Protein AF-A0A381F558-F1 (afdb_monomer_lite)

Foldseek 3Di:
DVVVVVVVVVVVVVVVVVVVVVVVVPPPPPLVQDWDKDKDPDQDAFADPVNLCVQAVAKKDFQKKWKAFPVVRGTPDIDGDDQWIWGDDQFFIDTPNHTAWTDDRRRQWTAGHPDPDPGRIWGWDDDDDQKTKTKMWMFIDGPNDTPTIMIMITIIGGPPDDDPPVPPPPDD

Secondary structure (DSSP, 8-state):
--HHHHHHHHHHHHHHHHHHHHHHH----------EEEE----PPPPPHHHHHHHHH-EEEEEEEEEEETTTTEEEEEEE-SS-EEEE-SSEEEETTEEEEEEETTTTEEEETTS-SS-SEEEEEEEETTEEEEEEEEEEEETTEEEEEEEEEEEEE-TT---TTTT-----

Sequence (172 aa):
MKIIKKFANLIRLLSICSILLGIIGCKKEETTNNIEKKENLGLRGAVTSRQSEILQSNKWKLRKYKVYDQINGTVVYEKNVENKIISFNEKNIFINNKVSGKVDYKNNRFIINKIDTLTNEFYLLHLRNDQLILRNDVYFIKERKNIKRLKIELNLSTDTLKNNKDFYKIEY

pLDDT: mean 80.91, std 19.46, range [32.78, 98.31]

Radius of gyration: 28.18 Å; chains: 1; bounding box: 99×27×52 Å

Organism: NCBI:txid254

Structure (mmCIF, N/CA/C/O backbone):
data_AF-A0A381F558-F1
#
_entry.id   AF-A0A381F558-F1
#
loop_
_atom_site.group_PDB
_atom_site.id
_atom_site.type_symbol
_atom_site.label_atom_id
_atom_site.label_alt_id
_atom_site.label_comp_id
_atom_site.label_asym_id
_atom_site.label_entity_id
_atom_site.label_seq_id
_atom_site.pdbx_PDB_ins_code
_atom_site.Cartn_x
_atom_site.Cartn_y
_atom_site.Cartn_z
_atom_site.occupancy
_atom_site.B_iso_or_equiv
_atom_site.auth_seq_id
_atom_site.auth_comp_id
_atom_site.auth_asym_id
_atom_site.auth_atom_id
_atom_site.pdbx_PDB_model_num
ATOM 1 N N . MET A 1 1 ? 76.636 4.781 -36.288 1.00 50.66 1 MET A N 1
ATOM 2 C CA . MET A 1 1 ? 75.285 4.288 -36.669 1.00 50.66 1 MET A CA 1
ATOM 3 C C . MET A 1 1 ? 74.736 3.124 -35.809 1.00 50.66 1 MET A C 1
ATOM 5 O O . MET A 1 1 ? 73.797 2.461 -36.232 1.00 50.66 1 MET A O 1
ATOM 9 N N . LYS A 1 2 ? 75.269 2.849 -34.601 1.00 53.38 2 LYS A N 1
ATOM 10 C CA . LYS A 1 2 ? 74.745 1.787 -33.703 1.00 53.38 2 LYS A CA 1
ATOM 11 C C . LYS A 1 2 ? 73.791 2.318 -32.618 1.00 53.38 2 LYS A C 1
ATOM 13 O O . LYS A 1 2 ? 72.882 1.607 -32.212 1.00 53.38 2 LYS A O 1
ATOM 18 N N . ILE A 1 3 ? 73.958 3.576 -32.201 1.00 55.31 3 ILE A N 1
ATOM 19 C CA . ILE A 1 3 ? 73.151 4.217 -31.145 1.00 55.31 3 ILE A CA 1
ATOM 20 C C . ILE A 1 3 ? 71.752 4.587 -31.663 1.00 55.31 3 ILE A C 1
ATOM 22 O O . ILE A 1 3 ? 70.758 4.219 -31.050 1.00 55.31 3 ILE A O 1
ATOM 26 N N . ILE A 1 4 ? 71.660 5.195 -32.851 1.00 57.00 4 ILE A N 1
ATOM 27 C CA . ILE A 1 4 ? 70.378 5.589 -33.468 1.00 57.00 4 ILE A CA 1
ATOM 28 C C . ILE A 1 4 ? 69.477 4.365 -33.735 1.00 57.00 4 ILE A C 1
ATOM 30 O O . ILE A 1 4 ? 68.283 4.404 -33.452 1.00 57.00 4 ILE A O 1
ATOM 34 N N . LYS A 1 5 ? 70.049 3.233 -34.183 1.00 52.25 5 LYS A N 1
ATOM 35 C CA . LYS A 1 5 ? 69.304 1.968 -34.358 1.00 52.25 5 LYS A CA 1
ATOM 36 C C . LYS A 1 5 ? 68.783 1.394 -33.031 1.00 52.25 5 LYS A C 1
ATOM 38 O O . LYS A 1 5 ? 67.687 0.843 -33.009 1.00 52.25 5 LYS A O 1
ATOM 43 N N . LYS A 1 6 ? 69.529 1.544 -31.925 1.00 54.53 6 LYS A N 1
ATOM 44 C CA . LYS A 1 6 ? 69.067 1.136 -30.585 1.00 54.53 6 LYS A CA 1
ATOM 45 C C . LYS A 1 6 ? 67.896 1.998 -30.102 1.00 54.53 6 LYS A C 1
ATOM 47 O O . LYS A 1 6 ? 66.931 1.446 -29.587 1.00 54.53 6 LYS A O 1
ATOM 52 N N . PHE A 1 7 ? 67.943 3.311 -30.335 1.00 56.09 7 PHE A N 1
ATOM 53 C CA . PHE A 1 7 ? 66.845 4.225 -29.993 1.00 56.09 7 PHE A CA 1
ATOM 54 C C . PHE A 1 7 ? 65.570 3.948 -30.800 1.00 56.09 7 PHE A C 1
ATOM 56 O O . PHE A 1 7 ? 64.486 3.903 -30.225 1.00 56.09 7 PHE A O 1
ATOM 63 N N . ALA A 1 8 ? 65.690 3.674 -32.103 1.00 59.41 8 ALA A N 1
ATOM 64 C CA . ALA A 1 8 ? 64.541 3.315 -32.937 1.00 59.41 8 ALA A CA 1
ATOM 65 C C . ALA A 1 8 ? 63.852 2.014 -32.470 1.00 59.41 8 ALA A C 1
ATOM 67 O O . ALA A 1 8 ? 62.623 1.926 -32.472 1.00 59.41 8 ALA A O 1
ATOM 68 N N . ASN A 1 9 ? 64.630 1.024 -32.014 1.00 58.66 9 ASN A N 1
ATOM 69 C CA . ASN A 1 9 ? 64.082 -0.204 -31.432 1.00 58.66 9 ASN A CA 1
ATOM 70 C C . ASN A 1 9 ? 63.424 0.033 -30.065 1.00 58.66 9 ASN A C 1
ATOM 72 O O . ASN A 1 9 ? 62.400 -0.582 -29.784 1.00 58.66 9 ASN A O 1
ATOM 76 N N . LEU A 1 10 ? 63.960 0.941 -29.243 1.00 58.69 10 LEU A N 1
ATOM 77 C CA . LEU A 1 10 ? 63.373 1.293 -27.947 1.00 58.69 10 LEU A CA 1
ATOM 78 C C . LEU A 1 10 ? 62.009 1.988 -28.109 1.00 58.69 10 LEU A C 1
ATOM 80 O O . LEU A 1 10 ? 61.061 1.668 -27.399 1.00 58.69 10 LEU A O 1
ATOM 84 N N . ILE A 1 11 ? 61.892 2.886 -29.094 1.00 61.22 11 ILE A N 1
ATOM 85 C CA . ILE A 1 11 ? 60.640 3.590 -29.419 1.00 61.22 11 ILE A CA 1
ATOM 86 C C . ILE A 1 11 ? 59.581 2.612 -29.950 1.00 61.22 11 ILE A C 1
ATOM 88 O O . ILE A 1 11 ? 58.423 2.690 -29.546 1.00 61.22 11 ILE A O 1
ATOM 92 N N . ARG A 1 12 ? 59.975 1.645 -30.794 1.00 59.31 12 ARG A N 1
ATOM 93 C CA . ARG A 1 12 ? 59.081 0.560 -31.242 1.00 59.31 12 ARG A CA 1
ATOM 94 C C . ARG A 1 12 ? 58.611 -0.335 -30.095 1.00 59.31 12 ARG A C 1
ATOM 96 O O . ARG A 1 12 ? 57.475 -0.792 -30.115 1.00 59.31 12 ARG A O 1
ATOM 103 N N . LEU A 1 13 ? 59.461 -0.590 -29.101 1.00 59.94 13 LEU A N 1
ATOM 104 C CA . LEU A 1 13 ? 59.086 -1.388 -27.933 1.00 59.94 13 LEU A CA 1
ATOM 105 C C . LEU A 1 13 ? 58.075 -0.639 -27.049 1.00 59.94 13 LEU A C 1
ATOM 107 O O . LEU A 1 13 ? 57.095 -1.221 -26.592 1.00 59.94 13 LEU A O 1
ATOM 111 N N . LEU A 1 14 ? 58.283 0.668 -26.860 1.00 59.47 14 LEU A N 1
ATOM 112 C CA . LEU A 1 14 ? 57.388 1.521 -26.080 1.00 59.47 14 LEU A CA 1
ATOM 113 C C . LEU A 1 14 ? 56.001 1.643 -26.718 1.00 59.47 14 LEU A C 1
ATOM 115 O O . LEU A 1 14 ? 55.014 1.569 -25.987 1.00 59.47 14 LEU A O 1
ATOM 119 N N . SER A 1 15 ? 55.910 1.763 -28.048 1.00 60.38 15 SER A N 1
ATOM 120 C CA . SER A 1 15 ? 54.621 1.824 -28.751 1.00 60.38 15 SER A CA 1
ATOM 121 C C . SER A 1 15 ? 53.841 0.507 -28.674 1.00 60.38 15 SER A C 1
ATOM 123 O O . SER A 1 15 ? 52.632 0.524 -28.454 1.00 60.38 15 SER A O 1
ATOM 125 N N . ILE A 1 16 ? 54.521 -0.642 -28.759 1.00 63.00 16 ILE A N 1
ATOM 126 C CA . ILE A 1 16 ? 53.895 -1.962 -28.568 1.00 63.00 16 ILE A CA 1
ATOM 127 C C . ILE A 1 16 ? 53.380 -2.117 -27.128 1.00 63.00 16 ILE A C 1
ATOM 129 O O . ILE A 1 16 ? 52.258 -2.582 -26.931 1.00 63.00 16 ILE A O 1
ATOM 133 N N . CYS A 1 17 ? 54.138 -1.657 -26.126 1.00 56.84 17 CYS A N 1
ATOM 134 C CA . CYS A 1 17 ? 53.687 -1.647 -24.732 1.00 56.84 17 CYS A CA 1
ATOM 135 C C . CYS A 1 17 ? 52.483 -0.719 -24.500 1.00 56.84 17 CYS A C 1
ATOM 137 O O . CYS A 1 17 ? 51.598 -1.073 -23.725 1.00 56.84 17 CYS A O 1
ATOM 139 N N . SER A 1 18 ? 52.403 0.435 -25.176 1.00 60.12 18 SER A N 1
ATOM 140 C CA . SER A 1 18 ? 51.244 1.336 -25.038 1.00 60.12 18 SER A CA 1
ATOM 141 C C . SER A 1 18 ? 49.980 0.736 -25.658 1.00 60.12 18 SER A C 1
ATOM 143 O O . SER A 1 18 ? 48.900 0.863 -25.087 1.00 60.12 18 SER A O 1
ATOM 145 N N . ILE A 1 19 ? 50.114 0.027 -26.784 1.00 60.38 19 ILE A N 1
ATOM 146 C CA . ILE A 1 19 ? 49.003 -0.694 -27.420 1.00 60.38 19 ILE A CA 1
ATOM 147 C C . ILE A 1 19 ? 48.545 -1.867 -26.535 1.00 60.38 19 ILE A C 1
ATOM 149 O O . ILE A 1 19 ? 47.344 -2.036 -26.330 1.00 60.38 19 ILE A O 1
ATOM 153 N N . LEU A 1 20 ? 49.472 -2.630 -25.937 1.00 55.12 20 LEU A N 1
ATOM 154 C CA . LEU A 1 20 ? 49.130 -3.715 -25.004 1.00 55.12 20 LEU A CA 1
ATOM 155 C C . LEU A 1 20 ? 48.432 -3.200 -23.733 1.00 55.12 20 LEU A C 1
ATOM 157 O O . LEU A 1 20 ? 47.451 -3.794 -23.288 1.00 55.12 20 LEU A O 1
ATOM 161 N N . LEU A 1 21 ? 48.897 -2.081 -23.168 1.00 55.78 21 LEU A N 1
ATOM 162 C CA . LEU A 1 21 ? 48.275 -1.453 -21.996 1.00 55.78 21 LEU A CA 1
ATOM 163 C C . LEU A 1 21 ? 46.887 -0.875 -22.314 1.00 55.78 21 LEU A C 1
ATOM 165 O O . LEU A 1 21 ? 46.010 -0.912 -21.453 1.00 55.78 21 LEU A O 1
ATOM 169 N N . GLY A 1 22 ? 46.647 -0.419 -23.549 1.00 51.47 22 GLY A N 1
ATOM 170 C CA . GLY A 1 22 ? 45.316 -0.017 -24.016 1.00 51.47 22 GLY A CA 1
ATOM 171 C C . GLY A 1 22 ? 44.320 -1.182 -24.087 1.00 51.47 22 GLY A C 1
ATOM 172 O O . GLY A 1 22 ? 43.156 -1.018 -23.730 1.00 51.47 22 GLY A O 1
ATOM 173 N N . ILE A 1 23 ? 44.781 -2.380 -24.466 1.00 54.81 23 ILE A N 1
ATOM 174 C CA . ILE A 1 23 ? 43.939 -3.588 -24.551 1.00 54.81 23 ILE A CA 1
ATOM 175 C C . ILE A 1 23 ? 43.634 -4.159 -23.154 1.00 54.81 23 ILE A C 1
ATOM 177 O O . ILE A 1 23 ? 42.529 -4.640 -22.922 1.00 54.81 23 ILE A O 1
ATOM 181 N N . ILE A 1 24 ? 44.569 -4.055 -22.201 1.00 52.88 24 ILE A N 1
ATOM 182 C CA . ILE A 1 24 ? 44.368 -4.493 -20.804 1.00 52.88 24 ILE A CA 1
ATOM 183 C C . ILE A 1 24 ? 43.534 -3.465 -20.005 1.00 52.88 24 ILE A C 1
ATOM 185 O O . ILE A 1 24 ? 42.808 -3.831 -19.082 1.00 52.88 24 ILE A O 1
ATOM 189 N N . GLY A 1 25 ? 43.602 -2.179 -20.375 1.00 44.53 25 GLY A N 1
ATOM 190 C CA . GLY A 1 25 ? 42.853 -1.077 -19.756 1.00 44.53 25 GLY A CA 1
ATOM 191 C C . GLY A 1 25 ? 41.398 -0.947 -20.214 1.00 44.53 25 GLY A C 1
ATOM 192 O O . GLY A 1 25 ? 40.583 -0.372 -19.491 1.00 44.53 25 GLY A O 1
ATOM 193 N N . CYS A 1 26 ? 41.027 -1.544 -21.351 1.00 47.69 26 CYS A N 1
ATOM 194 C CA . CYS A 1 26 ? 39.632 -1.833 -21.655 1.00 47.69 26 CYS A CA 1
ATOM 195 C C . CYS A 1 26 ? 39.171 -2.994 -20.770 1.00 47.69 26 CYS A C 1
ATOM 197 O O . CYS A 1 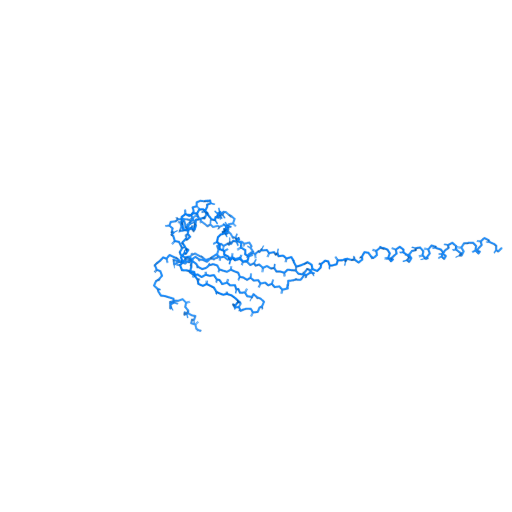26 ? 38.970 -4.118 -21.230 1.00 47.69 26 CYS A O 1
ATOM 199 N N . LYS A 1 27 ? 38.928 -2.702 -19.485 1.00 46.22 27 LYS A N 1
ATOM 200 C CA . LYS A 1 27 ? 37.885 -3.421 -18.762 1.00 46.22 27 LYS A CA 1
ATOM 201 C C . LYS A 1 27 ? 36.661 -3.341 -19.663 1.00 46.22 27 LYS A C 1
ATOM 203 O O . LYS A 1 27 ? 36.043 -2.286 -19.777 1.00 46.22 27 LYS A O 1
ATOM 208 N N . LYS A 1 28 ? 36.338 -4.448 -20.338 1.00 44.12 28 LYS A N 1
ATOM 209 C CA . LYS A 1 28 ? 34.953 -4.753 -20.665 1.00 44.12 28 LYS A CA 1
ATOM 210 C C . LYS A 1 28 ? 34.235 -4.486 -19.351 1.00 44.12 28 LYS A C 1
ATOM 212 O O . LYS A 1 28 ? 34.458 -5.210 -18.383 1.00 44.12 28 LYS A O 1
ATOM 217 N N . GLU A 1 29 ? 33.487 -3.389 -19.276 1.00 46.56 29 GLU A N 1
ATOM 218 C CA . GLU A 1 29 ? 32.376 -3.330 -18.348 1.00 46.56 29 GLU A CA 1
ATOM 219 C C . GLU A 1 29 ? 31.582 -4.579 -18.707 1.00 46.56 29 GLU A C 1
ATOM 221 O O . GLU A 1 29 ? 30.882 -4.617 -19.721 1.00 46.56 29 GLU A O 1
ATOM 226 N N . GLU A 1 30 ? 31.798 -5.655 -17.948 1.00 43.03 30 GLU A N 1
ATOM 227 C CA . GLU A 1 30 ? 30.812 -6.696 -17.785 1.00 43.03 30 GLU A CA 1
ATOM 228 C C . GLU A 1 30 ? 29.586 -5.937 -17.313 1.00 43.03 30 GLU A C 1
ATOM 230 O O . GLU A 1 30 ? 29.403 -5.638 -16.135 1.00 43.03 30 GLU A O 1
ATOM 235 N N . THR A 1 31 ? 28.786 -5.514 -18.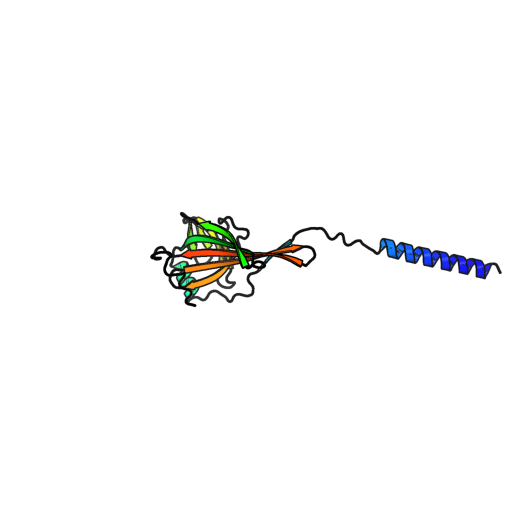285 1.00 47.81 31 THR A N 1
ATOM 236 C CA . THR A 1 31 ? 27.426 -5.075 -18.088 1.00 47.81 31 THR A CA 1
ATOM 237 C C . THR A 1 31 ? 26.743 -6.341 -17.626 1.00 47.81 31 THR A C 1
ATOM 239 O O . THR A 1 31 ? 26.212 -7.125 -18.407 1.00 47.81 31 THR A O 1
ATOM 242 N N . THR A 1 32 ? 26.866 -6.611 -16.327 1.00 50.56 32 THR A N 1
ATOM 243 C CA . THR A 1 32 ? 26.068 -7.602 -15.641 1.00 50.56 32 THR A CA 1
ATOM 244 C C . THR A 1 32 ? 24.644 -7.328 -16.087 1.00 50.56 32 THR A C 1
ATOM 246 O O . THR A 1 32 ? 24.111 -6.251 -15.813 1.00 50.56 32 THR A O 1
ATOM 249 N N . ASN A 1 33 ? 24.060 -8.276 -16.821 1.00 59.44 33 ASN A N 1
ATOM 250 C CA . ASN A 1 33 ? 22.691 -8.270 -17.345 1.00 59.44 33 ASN A CA 1
ATOM 251 C C . ASN A 1 33 ? 21.633 -8.264 -16.216 1.00 59.44 33 ASN A C 1
ATOM 253 O O . ASN A 1 33 ? 20.515 -8.744 -16.393 1.00 59.44 33 ASN A O 1
ATOM 257 N N . ASN A 1 34 ? 21.986 -7.755 -15.039 1.00 81.56 34 ASN A N 1
ATOM 258 C CA . ASN A 1 34 ? 21.191 -7.771 -13.837 1.00 81.56 34 ASN A CA 1
ATOM 259 C C . ASN A 1 34 ? 20.060 -6.759 -13.991 1.00 81.56 34 ASN A C 1
ATOM 261 O O . ASN A 1 34 ? 20.281 -5.571 -14.229 1.00 81.56 34 ASN A O 1
ATOM 265 N N . ILE A 1 35 ? 18.837 -7.261 -13.864 1.00 86.94 35 ILE A N 1
ATOM 266 C CA . ILE A 1 35 ? 17.644 -6.433 -13.770 1.00 86.94 35 ILE A CA 1
ATOM 267 C C . ILE A 1 35 ? 17.546 -5.960 -12.319 1.00 86.94 35 ILE A C 1
ATOM 269 O O . ILE A 1 35 ? 17.357 -6.764 -11.408 1.00 86.94 35 ILE A O 1
ATOM 273 N N . GLU A 1 36 ? 17.678 -4.657 -12.102 1.00 90.38 36 GLU A N 1
ATOM 274 C CA . GLU A 1 36 ? 17.506 -4.021 -10.799 1.00 90.38 36 GLU A CA 1
ATOM 275 C C . GLU A 1 36 ? 16.031 -3.659 -10.584 1.00 90.38 36 GLU A C 1
ATOM 277 O O . GLU A 1 36 ? 15.385 -3.091 -11.467 1.00 90.38 36 GLU A O 1
ATOM 282 N N . LYS A 1 37 ? 15.497 -3.950 -9.395 1.00 92.44 37 LYS A N 1
ATOM 283 C CA . LYS A 1 37 ? 14.166 -3.506 -8.970 1.00 92.44 37 LYS A CA 1
ATOM 284 C C . LYS A 1 37 ? 14.300 -2.252 -8.101 1.00 92.44 37 LYS A C 1
ATOM 286 O O . LYS A 1 37 ? 14.983 -2.291 -7.082 1.00 92.44 37 LYS A O 1
ATOM 291 N N . LYS A 1 38 ? 13.596 -1.174 -8.456 1.00 91.56 38 LYS A N 1
ATOM 292 C CA . LYS A 1 38 ? 13.455 0.043 -7.634 1.00 91.56 38 LYS A CA 1
ATOM 293 C C . LYS A 1 38 ? 11.994 0.320 -7.312 1.00 91.56 38 LYS A C 1
ATOM 295 O O . LYS A 1 38 ? 11.110 -0.050 -8.077 1.00 91.56 38 LYS A O 1
ATOM 300 N N . GLU A 1 39 ? 11.743 1.004 -6.204 1.00 89.62 39 GLU A N 1
ATOM 301 C CA . GLU A 1 39 ? 10.402 1.415 -5.777 1.00 89.62 39 GLU A CA 1
ATOM 302 C C . GLU A 1 39 ? 10.403 2.919 -5.508 1.00 89.62 39 GLU A C 1
ATOM 304 O O . GLU A 1 39 ? 11.331 3.420 -4.874 1.00 89.62 39 GLU A O 1
ATOM 309 N N . ASN A 1 40 ? 9.420 3.652 -6.038 1.00 79.38 40 ASN A N 1
ATOM 310 C CA . ASN A 1 40 ? 9.319 5.099 -5.827 1.00 79.38 40 ASN A CA 1
ATOM 311 C C . ASN A 1 40 ? 7.943 5.646 -6.230 1.00 79.38 40 ASN A C 1
ATOM 313 O O . ASN A 1 40 ? 7.576 5.566 -7.400 1.00 79.38 40 ASN A O 1
ATOM 317 N N . LEU A 1 41 ? 7.224 6.308 -5.319 1.00 69.69 41 LEU A N 1
ATOM 318 C CA . LEU A 1 41 ? 5.974 7.008 -5.653 1.00 69.69 41 LEU A CA 1
ATOM 319 C C . LEU A 1 41 ? 6.142 8.508 -5.967 1.00 69.69 41 LEU A C 1
ATOM 321 O O . LEU A 1 41 ? 5.159 9.178 -6.298 1.00 69.69 41 LEU A O 1
ATOM 325 N N . GLY A 1 42 ? 7.361 9.038 -5.840 1.00 59.44 42 GLY A N 1
ATOM 326 C CA . GLY A 1 42 ? 7.644 10.470 -5.765 1.00 59.44 42 GLY A CA 1
ATOM 327 C C . GLY A 1 42 ? 7.398 11.041 -4.363 1.00 59.44 42 GLY A C 1
ATOM 328 O O . GLY A 1 42 ? 6.793 10.394 -3.508 1.00 59.44 42 GLY A O 1
ATOM 329 N N . LEU A 1 43 ? 7.872 12.266 -4.118 1.00 56.97 43 LEU A N 1
ATOM 330 C CA . LEU A 1 43 ? 7.696 12.961 -2.839 1.00 56.97 43 LEU A CA 1
ATOM 331 C C . LEU A 1 43 ? 6.200 13.168 -2.559 1.00 56.97 43 LEU A C 1
ATOM 333 O O . LEU A 1 43 ? 5.523 13.942 -3.237 1.00 56.97 43 LEU A O 1
ATOM 337 N N . ARG A 1 44 ? 5.677 12.473 -1.549 1.00 73.62 44 ARG A N 1
ATOM 338 C CA . ARG A 1 44 ? 4.354 12.739 -0.983 1.00 73.62 44 ARG A CA 1
ATOM 339 C C . ARG A 1 44 ? 4.526 13.488 0.330 1.00 73.62 44 ARG A C 1
ATOM 341 O O . ARG A 1 44 ? 5.390 13.147 1.129 1.00 73.62 44 ARG A O 1
ATOM 348 N N . GLY A 1 45 ? 3.687 14.498 0.546 1.00 84.81 45 GLY A N 1
ATOM 349 C CA . GLY A 1 45 ? 3.608 15.169 1.839 1.00 84.81 45 GLY A CA 1
ATOM 350 C C . GLY A 1 45 ? 3.157 14.210 2.942 1.00 84.81 45 GLY A C 1
ATOM 351 O O . GLY A 1 45 ? 2.553 13.168 2.660 1.00 84.81 45 GLY A O 1
ATOM 352 N N . ALA A 1 46 ? 3.449 14.588 4.187 1.00 92.38 46 ALA A N 1
ATOM 353 C CA . ALA A 1 46 ? 3.003 13.876 5.377 1.00 92.38 46 ALA A CA 1
ATOM 354 C C . ALA A 1 46 ? 1.479 13.682 5.382 1.00 92.38 46 ALA A C 1
ATOM 356 O O . ALA A 1 46 ? 0.724 14.528 4.893 1.00 92.38 46 ALA A O 1
ATOM 357 N N . VAL A 1 47 ? 1.024 12.584 5.982 1.00 94.56 47 VAL A N 1
ATOM 358 C CA . VAL A 1 47 ? -0.397 12.376 6.268 1.00 94.56 47 VAL A CA 1
ATOM 359 C C . VAL A 1 47 ? -0.812 13.378 7.342 1.00 94.56 47 VAL A C 1
ATOM 361 O O . VAL A 1 47 ? -0.191 13.464 8.400 1.00 94.56 47 VAL A O 1
ATOM 364 N N . THR A 1 48 ? -1.857 14.153 7.067 1.00 95.62 48 THR A N 1
ATOM 365 C CA . THR A 1 48 ? -2.365 15.159 8.013 1.00 95.62 48 THR A CA 1
ATOM 366 C C . THR A 1 48 ? -2.999 14.495 9.239 1.00 95.62 48 THR A C 1
ATOM 368 O O . THR A 1 48 ? -3.469 13.359 9.154 1.00 95.62 48 THR A O 1
ATOM 371 N N . SER A 1 49 ? -3.091 15.211 10.366 1.00 95.06 49 SER A N 1
ATOM 372 C CA . SER A 1 49 ? -3.723 14.694 11.593 1.00 95.06 49 SER A CA 1
ATOM 373 C C . SER A 1 49 ? -5.142 14.183 11.335 1.00 95.06 49 SER A C 1
ATOM 375 O O . SER A 1 49 ? -5.461 13.053 11.685 1.00 95.06 49 SER A O 1
ATOM 377 N N . ARG A 1 50 ? -5.948 14.947 10.583 1.00 95.44 50 ARG A N 1
ATOM 378 C CA . ARG A 1 50 ? -7.308 14.548 10.193 1.00 95.44 50 ARG A CA 1
ATOM 379 C C . ARG A 1 50 ? -7.338 13.259 9.366 1.00 95.44 50 ARG A C 1
ATOM 381 O O . ARG A 1 50 ? -8.197 12.410 9.575 1.00 95.44 50 ARG A O 1
ATOM 388 N N . GLN A 1 51 ? -6.424 13.094 8.408 1.00 95.56 51 GLN A N 1
ATOM 389 C CA . GLN A 1 51 ? -6.339 11.851 7.632 1.00 95.56 51 GLN A CA 1
ATOM 390 C C . GLN A 1 51 ? -5.922 10.670 8.513 1.00 95.56 51 GLN A C 1
ATOM 392 O O . GLN A 1 51 ? -6.468 9.580 8.368 1.00 95.56 51 GLN A O 1
ATOM 397 N N . SER A 1 52 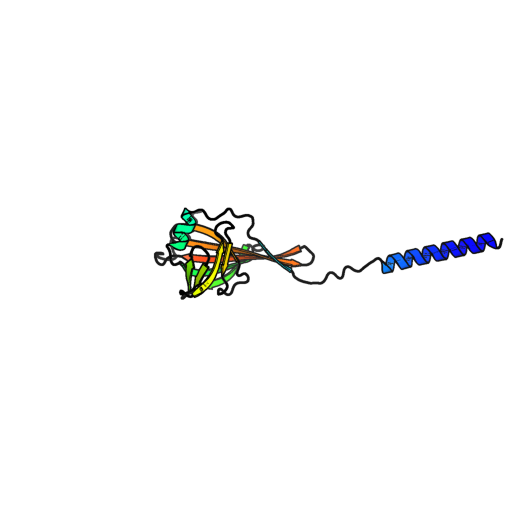? -4.988 10.891 9.439 1.00 95.75 52 SER A N 1
ATOM 398 C CA . SER A 1 52 ? -4.559 9.885 10.409 1.00 95.75 52 SER A CA 1
ATOM 399 C C . SER A 1 52 ? -5.716 9.444 11.312 1.00 95.75 52 SER A C 1
ATOM 401 O O . SER A 1 52 ? -5.962 8.249 11.445 1.00 95.75 52 SER A O 1
ATOM 403 N N . GLU A 1 53 ? -6.500 10.382 11.847 1.00 94.69 53 GLU A N 1
ATOM 404 C CA . GLU A 1 53 ? -7.702 10.094 12.643 1.00 94.69 53 GLU A CA 1
ATOM 405 C C . GLU A 1 53 ? -8.728 9.265 11.860 1.00 94.69 53 GLU A C 1
ATOM 407 O O . GLU A 1 53 ? -9.241 8.267 12.369 1.00 94.69 53 GLU A O 1
ATOM 412 N N . ILE A 1 54 ? -8.997 9.618 10.597 1.00 94.44 54 ILE A N 1
ATOM 413 C CA . ILE A 1 54 ? -9.907 8.853 9.728 1.00 94.44 54 ILE A CA 1
ATOM 414 C C . ILE A 1 54 ? -9.373 7.433 9.494 1.00 94.44 54 ILE A C 1
ATOM 416 O O . ILE A 1 54 ? -10.137 6.470 9.555 1.00 94.44 54 ILE A O 1
ATOM 420 N N . LEU A 1 55 ? -8.072 7.274 9.238 1.00 95.94 55 LEU A N 1
ATOM 421 C CA . LEU A 1 55 ? -7.466 5.956 9.034 1.00 95.94 55 LEU A CA 1
ATOM 422 C C . LEU A 1 55 ? -7.588 5.081 10.284 1.00 95.94 55 LEU A C 1
ATOM 424 O O . LEU A 1 55 ? -7.935 3.907 10.161 1.00 95.94 55 LEU A O 1
ATOM 428 N N . GLN A 1 56 ? -7.326 5.654 11.461 1.00 95.31 56 GLN A N 1
ATOM 429 C CA . GLN A 1 56 ? -7.298 4.940 12.739 1.00 95.31 56 GLN A CA 1
ATOM 430 C C . GLN A 1 56 ? -8.690 4.636 13.308 1.00 95.31 56 GLN A C 1
ATOM 432 O O . GLN A 1 56 ? -8.873 3.626 13.983 1.00 95.31 56 GLN A O 1
ATOM 437 N N . SER A 1 57 ? -9.687 5.473 13.015 1.00 93.25 57 SER A N 1
ATOM 438 C CA . SER A 1 57 ? -11.073 5.271 13.468 1.00 93.25 57 SER A CA 1
ATOM 439 C C . SER A 1 57 ? -11.845 4.224 12.661 1.00 93.25 57 SER A C 1
ATOM 441 O O . SER A 1 57 ? -12.917 3.798 13.085 1.00 93.25 57 SER A O 1
ATOM 443 N N . ASN A 1 58 ? -11.313 3.778 11.517 1.00 93.25 58 ASN A N 1
ATOM 444 C CA . ASN A 1 58 ? -12.030 2.918 10.581 1.00 93.25 58 ASN A CA 1
ATOM 445 C C . ASN A 1 58 ? -11.371 1.550 10.371 1.00 93.25 58 ASN A C 1
ATOM 447 O O . ASN A 1 58 ? -10.150 1.381 10.403 1.00 93.25 58 ASN A O 1
ATOM 451 N N . LYS A 1 59 ? -12.218 0.559 10.079 1.00 93.69 59 LYS A N 1
ATOM 452 C CA . LYS A 1 59 ? -11.811 -0.736 9.527 1.00 93.69 59 LYS A CA 1
ATOM 453 C C . LYS A 1 59 ? -12.038 -0.723 8.020 1.00 93.69 59 LYS A C 1
ATOM 455 O O . LYS A 1 59 ? -13.132 -0.433 7.548 1.00 93.69 59 LYS A O 1
ATOM 460 N N . TRP A 1 60 ? -11.003 -1.077 7.276 1.00 95.31 60 TRP A N 1
ATOM 461 C CA . TRP A 1 60 ? -10.942 -0.963 5.828 1.00 95.31 60 TRP A CA 1
ATOM 462 C C . TRP A 1 60 ? -10.923 -2.345 5.196 1.00 95.31 60 TRP A C 1
ATOM 464 O O . TRP A 1 60 ? -9.949 -3.085 5.313 1.00 95.31 60 TRP A O 1
ATOM 474 N N . LYS A 1 61 ? -11.982 -2.718 4.491 1.00 95.44 61 LYS A N 1
ATOM 475 C CA . LYS A 1 61 ? -11.996 -3.951 3.713 1.00 95.44 61 LYS A CA 1
ATOM 476 C C . LYS A 1 61 ? -11.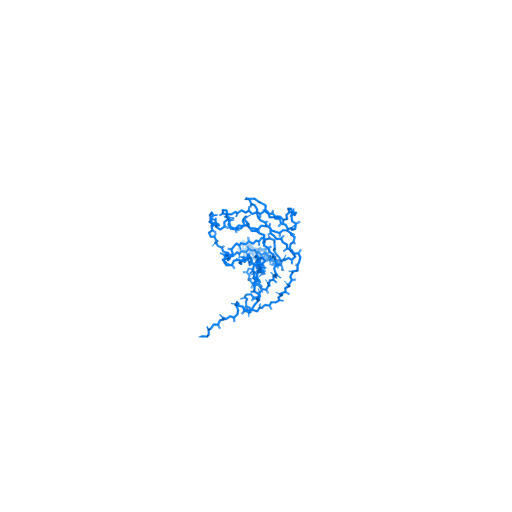168 -3.752 2.447 1.00 95.44 61 LYS A C 1
ATOM 478 O O . LYS A 1 61 ? -11.482 -2.889 1.630 1.00 95.44 61 LYS A O 1
ATOM 483 N N . LEU A 1 62 ? -10.114 -4.548 2.271 1.00 94.81 62 LEU A N 1
ATOM 484 C CA . LEU A 1 62 ? -9.370 -4.609 1.015 1.00 94.81 62 LEU A CA 1
ATOM 485 C C . LEU A 1 62 ? -10.269 -5.273 -0.027 1.00 94.81 62 LEU A C 1
ATOM 487 O O . LEU A 1 62 ? -10.529 -6.468 0.070 1.00 94.81 62 LEU A O 1
ATOM 491 N N . ARG A 1 63 ? -10.756 -4.498 -0.998 1.00 93.75 63 ARG A N 1
ATOM 492 C CA . ARG A 1 63 ? -11.691 -4.977 -2.026 1.00 93.75 63 ARG A CA 1
ATOM 493 C C . ARG A 1 63 ? -10.959 -5.628 -3.182 1.00 93.75 63 ARG A C 1
ATOM 495 O O . ARG A 1 63 ? -11.364 -6.678 -3.672 1.00 93.75 63 ARG A O 1
ATOM 502 N N . LYS A 1 64 ? -9.894 -4.974 -3.634 1.00 93.69 64 LYS A N 1
ATOM 503 C CA . LYS A 1 64 ? -9.101 -5.403 -4.780 1.00 93.69 64 LYS A CA 1
ATOM 504 C C . LYS A 1 64 ? -7.710 -4.796 -4.730 1.00 93.69 64 LYS A C 1
ATOM 506 O O . LYS A 1 64 ? -7.496 -3.763 -4.093 1.00 93.69 64 LYS A O 1
ATOM 511 N N . TYR A 1 65 ? -6.793 -5.397 -5.469 1.00 93.62 65 TYR A N 1
ATOM 512 C CA . TYR A 1 65 ? -5.577 -4.717 -5.884 1.00 93.62 65 TYR A CA 1
ATOM 513 C C . TYR A 1 65 ? -5.369 -4.857 -7.386 1.00 93.62 65 TYR A C 1
ATOM 515 O O . TYR A 1 65 ? -5.793 -5.840 -7.999 1.00 93.62 65 TYR A O 1
ATOM 523 N N . LYS A 1 66 ? -4.751 -3.835 -7.974 1.00 94.69 66 LYS A N 1
ATOM 524 C CA . LYS A 1 66 ? -4.537 -3.708 -9.415 1.00 94.69 66 LYS A CA 1
ATOM 525 C C . LYS A 1 66 ? -3.075 -3.415 -9.697 1.00 94.69 66 LYS A C 1
ATOM 527 O O . LYS A 1 66 ? -2.454 -2.632 -8.979 1.00 94.69 66 LYS A O 1
ATOM 532 N N . VAL A 1 67 ? -2.555 -4.012 -10.761 1.00 95.06 67 VAL A N 1
ATOM 533 C CA . VAL A 1 67 ? -1.239 -3.707 -11.317 1.00 95.06 67 VAL A CA 1
ATOM 534 C C . VAL A 1 67 ? -1.435 -3.164 -12.722 1.00 95.06 67 VAL A C 1
ATOM 536 O O . VAL A 1 67 ? -2.057 -3.812 -13.564 1.00 95.06 67 VAL A O 1
ATOM 539 N N . TYR A 1 68 ? -0.895 -1.980 -12.971 1.00 94.31 68 TYR A N 1
ATOM 540 C CA . TYR A 1 68 ? -0.937 -1.328 -14.269 1.00 94.31 68 TYR A CA 1
ATOM 541 C C . TYR A 1 68 ? 0.463 -1.279 -14.846 1.00 94.31 68 TYR A C 1
ATOM 543 O O . TYR A 1 68 ? 1.404 -0.903 -14.146 1.00 94.31 68 TYR A O 1
ATOM 551 N N . ASP A 1 69 ? 0.582 -1.594 -16.125 1.00 93.31 69 ASP A N 1
ATOM 552 C CA . ASP A 1 69 ? 1.747 -1.211 -16.900 1.00 93.31 69 ASP A CA 1
ATOM 553 C C . ASP A 1 69 ? 1.627 0.278 -17.236 1.00 93.31 69 ASP A C 1
ATOM 555 O O . ASP A 1 69 ? 0.746 0.692 -17.987 1.00 93.31 69 ASP A O 1
ATOM 559 N N . GLN A 1 70 ? 2.486 1.104 -16.640 1.00 90.38 70 GLN A N 1
ATOM 560 C CA . GLN A 1 70 ? 2.459 2.550 -16.865 1.00 90.38 70 GLN A CA 1
ATOM 561 C C . GLN A 1 70 ? 3.044 2.961 -18.217 1.00 90.38 70 GLN A C 1
ATOM 563 O O . GLN A 1 70 ? 2.795 4.086 -18.637 1.00 90.38 70 GLN A O 1
ATOM 568 N N . ILE A 1 71 ? 3.813 2.096 -18.885 1.00 86.56 71 ILE A N 1
ATOM 569 C CA . ILE A 1 71 ? 4.332 2.371 -20.230 1.00 86.56 71 ILE A CA 1
ATOM 570 C C . ILE A 1 71 ? 3.200 2.196 -21.244 1.00 86.56 71 ILE A C 1
ATOM 572 O O . ILE A 1 71 ? 2.997 3.053 -22.096 1.00 86.56 71 ILE A O 1
ATOM 576 N N . ASN A 1 72 ? 2.435 1.113 -21.103 1.00 87.81 72 ASN A N 1
ATOM 577 C CA . ASN A 1 72 ? 1.360 0.762 -22.032 1.00 87.81 72 ASN A CA 1
ATOM 578 C C . ASN A 1 72 ? -0.019 1.312 -21.624 1.00 87.81 72 ASN A C 1
ATOM 580 O O . ASN A 1 72 ? -0.964 1.245 -22.403 1.00 87.81 72 ASN A O 1
ATOM 584 N N . GLY A 1 73 ? -0.160 1.837 -20.404 1.00 87.12 73 GLY A N 1
ATOM 585 C CA . GLY A 1 73 ? -1.417 2.386 -19.887 1.00 87.12 73 GLY A CA 1
ATOM 586 C C . GLY A 1 73 ? -2.491 1.336 -19.571 1.00 87.12 73 GLY A C 1
ATOM 587 O O . GLY A 1 73 ? -3.655 1.689 -19.401 1.00 87.12 73 GLY A O 1
ATOM 588 N N . THR A 1 74 ? -2.131 0.054 -19.482 1.00 91.94 74 THR A N 1
ATOM 589 C CA . THR A 1 74 ? -3.078 -1.064 -19.352 1.00 91.94 74 THR A CA 1
ATOM 590 C C . THR A 1 74 ? -3.043 -1.709 -17.969 1.00 91.94 74 THR A C 1
ATOM 592 O O . THR A 1 74 ? -2.025 -1.706 -17.275 1.00 91.94 74 THR A O 1
ATOM 595 N N . VAL A 1 75 ? -4.169 -2.296 -17.550 1.00 91.88 75 VAL A N 1
ATOM 596 C CA . VAL A 1 75 ? -4.211 -3.184 -16.378 1.00 91.88 75 VAL A CA 1
ATOM 597 C C . VAL A 1 75 ? -3.659 -4.541 -16.798 1.00 91.88 75 VAL A C 1
ATOM 599 O O . VAL A 1 75 ? -4.219 -5.187 -17.677 1.00 91.88 75 VAL A O 1
ATOM 602 N N . VAL A 1 76 ? -2.575 -4.978 -16.161 1.00 94.44 76 VAL A N 1
ATOM 603 C CA . VAL A 1 76 ? -1.936 -6.277 -16.441 1.00 94.44 76 VAL A CA 1
ATOM 604 C C . VAL A 1 76 ? -2.286 -7.340 -15.405 1.00 94.44 76 VAL A C 1
ATOM 606 O O . VAL A 1 76 ? -2.073 -8.525 -15.639 1.00 94.44 76 VAL A O 1
ATOM 609 N N . TYR A 1 77 ? -2.814 -6.926 -14.252 1.00 93.50 77 TYR A N 1
ATOM 610 C CA . TYR A 1 77 ? -3.300 -7.831 -13.221 1.00 93.50 77 TYR A CA 1
ATOM 611 C C . TYR A 1 77 ? -4.354 -7.148 -12.349 1.00 93.50 77 TYR A C 1
ATOM 613 O O . TYR A 1 77 ? -4.174 -6.007 -11.920 1.00 93.50 77 TYR A O 1
ATOM 621 N N . GLU A 1 78 ? -5.423 -7.868 -12.027 1.00 94.19 78 GLU A N 1
ATOM 622 C CA . GLU A 1 78 ? -6.431 -7.459 -11.053 1.00 94.19 78 GLU A CA 1
ATOM 623 C C . GLU A 1 78 ? -6.859 -8.673 -10.231 1.00 94.19 78 GLU A C 1
ATOM 625 O O . GLU A 1 78 ? -7.095 -9.752 -10.774 1.00 94.19 78 GLU A O 1
ATOM 630 N N . LYS A 1 79 ? -6.977 -8.495 -8.913 1.00 91.38 79 LYS A N 1
ATOM 631 C CA . LYS A 1 79 ? -7.501 -9.528 -8.019 1.00 91.38 79 LYS A CA 1
ATOM 632 C C . LYS A 1 79 ? -8.446 -8.934 -6.993 1.00 91.38 79 LYS A C 1
ATOM 634 O O . LYS A 1 79 ? -8.072 -8.034 -6.240 1.00 91.38 79 LYS A O 1
ATOM 639 N N . ASN A 1 80 ? -9.655 -9.489 -6.944 1.00 91.25 80 ASN A N 1
ATOM 640 C CA . ASN A 1 80 ? -10.620 -9.235 -5.880 1.00 91.25 80 ASN A CA 1
ATOM 641 C C . ASN A 1 80 ? -10.215 -9.987 -4.605 1.00 91.25 80 ASN A C 1
ATOM 643 O O . ASN A 1 80 ? -9.620 -11.065 -4.658 1.00 91.25 80 ASN A O 1
ATOM 647 N N . VAL A 1 81 ? -10.520 -9.402 -3.450 1.00 89.50 81 VAL A N 1
ATOM 648 C CA . VAL A 1 81 ? -10.175 -9.945 -2.135 1.00 89.50 81 VAL A CA 1
ATOM 649 C C . VAL A 1 81 ? -11.412 -9.902 -1.246 1.00 89.50 81 VAL A C 1
ATOM 651 O O . VAL A 1 81 ? -11.985 -8.844 -1.007 1.00 89.50 81 VAL A O 1
ATOM 654 N N . GLU A 1 82 ? -11.837 -11.060 -0.748 1.00 79.94 82 GLU A N 1
ATOM 655 C CA . GLU A 1 82 ? -13.123 -11.160 -0.046 1.00 79.94 82 GLU A CA 1
ATOM 656 C C . GLU A 1 82 ? -12.996 -10.996 1.475 1.00 79.94 82 GLU A C 1
ATOM 658 O O . GLU A 1 82 ? -13.883 -10.412 2.098 1.00 79.94 82 GLU A O 1
ATOM 663 N N . ASN A 1 83 ? -11.867 -11.409 2.069 1.00 84.44 83 ASN A N 1
ATOM 664 C CA . ASN A 1 83 ? -11.741 -11.619 3.521 1.00 84.44 83 ASN A CA 1
ATOM 665 C C . ASN A 1 83 ? -10.474 -10.999 4.144 1.00 84.44 83 ASN A C 1
ATOM 667 O O . ASN A 1 83 ? -9.790 -11.624 4.961 1.00 84.44 83 ASN A O 1
ATOM 671 N N . LYS A 1 84 ? -10.124 -9.766 3.755 1.00 92.06 84 LYS A N 1
ATOM 672 C CA . LYS A 1 84 ? -9.042 -9.004 4.402 1.00 92.06 84 LYS A CA 1
ATOM 673 C C . LYS A 1 84 ? -9.550 -7.658 4.902 1.00 92.06 84 LYS A C 1
ATOM 675 O O . LYS A 1 84 ? -9.785 -6.748 4.111 1.00 92.06 84 LYS A O 1
ATOM 680 N N . ILE A 1 85 ? -9.680 -7.542 6.218 1.00 95.00 85 ILE A N 1
ATOM 681 C CA . ILE A 1 85 ? -9.969 -6.287 6.911 1.00 95.00 85 ILE A CA 1
ATOM 682 C C . ILE A 1 85 ? -8.651 -5.721 7.421 1.00 95.00 85 ILE A C 1
ATOM 684 O O . ILE A 1 85 ? -7.900 -6.412 8.108 1.00 95.00 85 ILE A O 1
ATOM 688 N N . ILE A 1 86 ? -8.385 -4.471 7.075 1.00 95.88 86 ILE A N 1
ATOM 689 C CA . ILE A 1 86 ? -7.178 -3.728 7.405 1.00 95.88 86 ILE A CA 1
ATOM 690 C C . ILE A 1 86 ? -7.548 -2.620 8.386 1.00 95.88 86 ILE A C 1
ATOM 692 O O . ILE A 1 86 ? -8.527 -1.909 8.185 1.00 95.88 86 ILE A O 1
ATOM 696 N N . SER A 1 87 ? -6.782 -2.467 9.457 1.00 96.62 87 SER A N 1
ATOM 697 C CA . SER A 1 87 ? -6.924 -1.337 10.376 1.00 96.62 87 SER A CA 1
ATOM 698 C C . SER A 1 87 ? -5.563 -0.777 10.752 1.00 96.62 87 SER A C 1
ATOM 700 O O . SER A 1 87 ? -4.537 -1.456 10.643 1.00 96.62 87 SER A O 1
ATOM 702 N N . PHE A 1 88 ? -5.562 0.479 11.180 1.00 97.12 88 PHE A N 1
ATOM 703 C CA . PHE A 1 88 ? -4.358 1.244 11.467 1.00 97.12 88 PHE A CA 1
ATOM 704 C C . PHE A 1 88 ? -4.409 1.740 12.909 1.00 97.12 88 PHE A C 1
ATOM 706 O O . PHE A 1 88 ? -5.473 2.090 13.409 1.00 97.12 88 PHE A O 1
ATOM 713 N N . ASN A 1 89 ? -3.260 1.785 13.572 1.00 96.62 89 ASN A N 1
ATOM 714 C CA . ASN A 1 89 ? -3.079 2.620 14.756 1.00 96.62 89 ASN A CA 1
ATOM 715 C C . ASN A 1 89 ? -1.899 3.571 14.518 1.00 96.62 89 ASN A C 1
ATOM 717 O O . ASN A 1 89 ? -1.462 3.737 13.378 1.00 96.62 89 ASN A O 1
ATOM 721 N N . GLU A 1 90 ? -1.369 4.183 15.572 1.00 95.69 90 GLU A N 1
ATOM 722 C CA . GLU A 1 90 ? -0.260 5.137 15.477 1.00 95.69 90 GLU A CA 1
ATOM 723 C C . GLU A 1 90 ? 0.999 4.599 14.776 1.00 95.69 90 GLU A C 1
ATOM 725 O O . GLU A 1 90 ? 1.737 5.378 14.178 1.00 95.69 90 GLU A O 1
ATOM 730 N N . LYS A 1 91 ? 1.278 3.289 14.861 1.00 97.50 91 LYS A N 1
ATOM 731 C CA . LYS A 1 91 ? 2.554 2.702 14.396 1.00 97.50 91 LYS A CA 1
ATOM 732 C C . LYS A 1 91 ? 2.410 1.414 13.599 1.00 97.50 91 LYS A C 1
ATOM 734 O O . LYS A 1 91 ? 3.326 1.034 12.874 1.00 97.50 91 LYS A O 1
ATOM 739 N N . ASN A 1 92 ? 1.292 0.717 13.739 1.00 98.31 92 ASN A N 1
ATOM 740 C CA . ASN A 1 92 ? 1.089 -0.633 13.240 1.00 98.31 92 ASN A CA 1
ATOM 741 C C . ASN A 1 92 ? -0.100 -0.707 12.290 1.00 98.31 92 ASN A C 1
ATOM 743 O O . ASN A 1 92 ? -1.089 0.017 12.409 1.00 98.31 92 ASN A O 1
ATOM 747 N N . ILE A 1 93 ? 0.007 -1.666 11.377 1.00 98.25 93 ILE A N 1
ATOM 748 C CA . ILE A 1 93 ? -1.058 -2.068 10.468 1.00 98.25 93 ILE A CA 1
ATOM 749 C C . ILE A 1 93 ? -1.489 -3.474 10.865 1.00 98.25 93 ILE A C 1
ATOM 751 O O . ILE A 1 93 ? -0.656 -4.372 11.030 1.00 98.25 93 ILE A O 1
ATOM 755 N N . PHE A 1 94 ? -2.792 -3.678 10.995 1.00 97.25 94 PHE A N 1
ATOM 756 C CA . PHE A 1 94 ? -3.391 -4.957 11.340 1.00 97.25 94 PHE A CA 1
ATOM 757 C C . PHE A 1 94 ? -4.156 -5.494 10.138 1.00 97.25 94 PHE A C 1
ATOM 759 O O . PHE A 1 94 ? -4.842 -4.745 9.453 1.00 97.25 94 PHE A O 1
ATOM 766 N N . ILE A 1 95 ? -4.053 -6.799 9.895 1.00 95.88 95 ILE A N 1
ATOM 767 C CA . ILE A 1 95 ? -4.904 -7.524 8.949 1.00 95.88 95 ILE A CA 1
ATOM 768 C C . ILE A 1 95 ? -5.625 -8.601 9.744 1.00 95.88 95 ILE A C 1
ATOM 770 O O . ILE A 1 95 ? -4.971 -9.420 10.395 1.00 95.88 95 ILE A O 1
ATOM 774 N N . ASN A 1 96 ? -6.958 -8.586 9.713 1.00 94.31 96 ASN A N 1
ATOM 775 C CA . ASN A 1 96 ? -7.817 -9.486 10.487 1.00 94.31 96 ASN A CA 1
ATOM 776 C C . ASN A 1 96 ? -7.376 -9.547 11.965 1.00 94.31 96 ASN A C 1
ATOM 778 O O . ASN A 1 96 ? -7.146 -10.620 12.520 1.00 94.31 96 ASN A O 1
ATOM 782 N N . ASN A 1 97 ? -7.184 -8.368 12.571 1.00 91.81 97 ASN A N 1
ATOM 783 C CA . ASN A 1 97 ? -6.739 -8.149 13.956 1.00 91.81 97 ASN A CA 1
ATOM 784 C C . ASN A 1 97 ? -5.320 -8.647 14.303 1.00 91.81 97 ASN A C 1
ATOM 786 O O . ASN A 1 97 ? -4.922 -8.599 15.463 1.00 91.81 97 ASN A O 1
ATOM 790 N N . LYS A 1 98 ? -4.519 -9.089 13.326 1.00 95.88 98 LYS A N 1
ATOM 791 C CA . LYS A 1 98 ? -3.119 -9.487 13.542 1.00 95.88 98 LYS A CA 1
ATOM 792 C C . LYS A 1 98 ? -2.170 -8.437 12.989 1.00 95.88 98 LYS A C 1
ATOM 794 O O . LYS A 1 98 ? -2.318 -8.028 11.833 1.00 95.88 98 LYS A O 1
ATOM 799 N N . VAL A 1 99 ? -1.142 -8.077 13.758 1.00 97.12 99 VAL A N 1
ATOM 800 C CA . VAL A 1 99 ? -0.059 -7.200 13.284 1.00 97.12 99 VAL A CA 1
ATOM 801 C C . VAL A 1 99 ? 0.510 -7.766 11.983 1.00 97.12 99 VAL A C 1
ATOM 803 O O . VAL A 1 99 ? 0.812 -8.959 11.868 1.00 97.12 99 VAL A O 1
ATOM 806 N N . SER A 1 100 ? 0.550 -6.918 10.963 1.00 96.75 100 SER A N 1
ATOM 807 C CA . SER A 1 100 ? 0.889 -7.295 9.589 1.00 96.75 100 SER A CA 1
ATOM 808 C C . SER A 1 100 ? 1.686 -6.211 8.868 1.00 96.75 100 SER A C 1
ATOM 810 O O . SER A 1 100 ? 1.858 -6.291 7.653 1.00 96.75 100 SER A O 1
ATOM 812 N N . GLY A 1 101 ? 2.170 -5.210 9.601 1.00 97.62 101 GLY A N 1
ATOM 813 C CA . GLY A 1 101 ? 2.839 -4.070 9.011 1.00 97.62 101 GLY A CA 1
ATOM 814 C C . GLY A 1 101 ? 3.081 -2.924 9.982 1.00 97.62 101 GLY A C 1
ATOM 815 O O . GLY A 1 101 ? 2.682 -2.989 11.146 1.00 97.62 101 GLY A O 1
ATOM 816 N N . LYS A 1 102 ? 3.712 -1.869 9.470 1.00 98.00 102 LYS A N 1
ATOM 817 C CA . LYS A 1 102 ? 3.986 -0.618 10.182 1.00 98.00 102 LYS A CA 1
ATOM 818 C C . LYS A 1 102 ? 3.519 0.572 9.355 1.00 98.00 102 LYS A C 1
ATOM 820 O O . LYS A 1 102 ? 3.545 0.514 8.128 1.00 98.00 102 LYS A O 1
ATOM 825 N N . VAL A 1 103 ? 3.120 1.639 10.033 1.00 97.12 103 VAL A N 1
ATOM 826 C CA . VAL A 1 103 ? 2.758 2.918 9.419 1.00 97.12 103 VAL A CA 1
ATOM 827 C C . VAL A 1 103 ? 3.633 4.027 9.988 1.00 97.12 103 VAL A C 1
ATOM 829 O O . VAL A 1 103 ? 3.920 4.061 11.182 1.00 97.12 103 VAL A O 1
ATOM 832 N N . ASP A 1 104 ? 4.062 4.919 9.109 1.00 96.12 104 ASP A N 1
ATOM 833 C CA . ASP A 1 104 ? 4.742 6.164 9.424 1.00 96.12 104 ASP A CA 1
ATOM 834 C C . ASP A 1 104 ? 3.997 7.296 8.714 1.00 96.12 104 ASP A C 1
ATOM 836 O O . ASP A 1 104 ? 4.188 7.565 7.526 1.00 96.12 104 ASP A O 1
ATOM 840 N N . TYR A 1 105 ? 3.104 7.947 9.458 1.00 95.81 105 TYR A N 1
ATOM 841 C CA . TYR A 1 105 ? 2.276 9.034 8.943 1.00 95.81 105 TYR A CA 1
ATOM 842 C C . TYR A 1 105 ? 3.104 10.252 8.522 1.00 95.81 105 TYR A C 1
ATOM 844 O O . TYR A 1 105 ? 2.746 10.922 7.552 1.00 95.81 105 TYR A O 1
ATOM 852 N N . LYS A 1 106 ? 4.235 10.518 9.191 1.00 94.19 106 LYS A N 1
ATOM 853 C CA . LYS A 1 106 ? 5.100 11.666 8.885 1.00 94.19 106 LYS A CA 1
ATOM 854 C C . LYS A 1 106 ? 5.732 11.523 7.504 1.00 94.19 106 LYS A C 1
ATOM 856 O O . LYS A 1 106 ? 5.802 12.497 6.764 1.00 94.19 106 LYS A O 1
ATOM 861 N N . ASN A 1 107 ? 6.135 10.306 7.151 1.00 93.06 107 ASN A N 1
ATOM 862 C CA . ASN A 1 107 ? 6.733 9.999 5.852 1.00 93.06 107 ASN A CA 1
ATOM 863 C C . ASN A 1 107 ? 5.727 9.434 4.836 1.00 93.06 107 ASN A C 1
ATOM 865 O O . ASN A 1 107 ? 6.127 8.999 3.759 1.00 93.06 107 ASN A O 1
ATOM 869 N N . ASN A 1 108 ? 4.430 9.429 5.171 1.00 95.00 108 ASN A N 1
ATOM 870 C CA . ASN A 1 108 ? 3.360 8.860 4.351 1.00 95.00 108 ASN A CA 1
ATOM 871 C C . ASN A 1 108 ? 3.659 7.423 3.883 1.00 95.00 108 ASN A C 1
ATOM 873 O O . ASN A 1 108 ? 3.447 7.067 2.727 1.00 95.00 108 ASN A O 1
ATOM 877 N N . ARG A 1 109 ? 4.183 6.597 4.789 1.00 95.25 109 ARG A N 1
ATOM 878 C CA . ARG A 1 109 ? 4.736 5.284 4.458 1.00 95.25 109 ARG A CA 1
ATOM 879 C C . ARG A 1 109 ? 3.986 4.176 5.185 1.00 95.25 109 ARG A C 1
ATOM 881 O O . ARG A 1 109 ? 3.865 4.185 6.406 1.00 95.25 109 ARG A O 1
ATOM 888 N N . PHE A 1 110 ? 3.515 3.194 4.427 1.00 96.19 110 PHE A N 1
ATOM 889 C CA . PHE A 1 110 ? 2.713 2.068 4.896 1.00 96.19 110 PHE A CA 1
ATOM 890 C C . PHE A 1 110 ? 3.373 0.765 4.443 1.00 96.19 110 PHE A C 1
ATOM 892 O O . PHE A 1 110 ? 3.333 0.425 3.266 1.00 96.19 110 PHE A O 1
ATOM 899 N N . ILE A 1 111 ? 3.980 0.023 5.366 1.00 96.38 111 ILE A N 1
ATOM 900 C CA . ILE A 1 111 ? 4.627 -1.265 5.080 1.00 96.38 111 ILE A CA 1
ATOM 901 C C . ILE A 1 111 ? 3.662 -2.385 5.467 1.00 96.38 111 ILE A C 1
ATOM 903 O O . ILE A 1 111 ? 3.360 -2.528 6.648 1.00 96.38 111 ILE A O 1
ATOM 907 N N . ILE A 1 112 ? 3.196 -3.188 4.512 1.00 96.12 112 ILE A N 1
ATOM 908 C CA . ILE A 1 112 ? 2.161 -4.218 4.663 1.00 96.12 112 ILE A CA 1
ATOM 909 C C . ILE A 1 112 ? 2.677 -5.566 4.136 1.00 96.12 112 ILE A C 1
ATOM 911 O O . ILE A 1 112 ? 2.782 -5.779 2.935 1.00 96.12 112 ILE A O 1
ATOM 915 N N . ASN A 1 113 ? 2.945 -6.521 5.028 1.00 90.62 113 ASN A N 1
ATOM 916 C CA . ASN A 1 113 ? 3.663 -7.760 4.692 1.00 90.62 113 ASN A CA 1
ATOM 917 C C . ASN A 1 113 ? 2.767 -8.950 4.298 1.00 90.62 113 ASN A C 1
ATOM 919 O O . ASN A 1 113 ? 3.278 -9.968 3.848 1.00 90.62 113 ASN A O 1
ATOM 923 N N . LYS A 1 114 ? 1.440 -8.877 4.488 1.00 85.19 114 LYS A N 1
ATOM 924 C CA . LYS A 1 114 ? 0.513 -10.006 4.220 1.00 85.19 114 LYS A CA 1
ATOM 925 C C . LYS A 1 114 ? -0.410 -9.768 3.025 1.00 85.19 114 LYS A C 1
ATOM 927 O O . LYS A 1 114 ? -1.546 -10.256 3.000 1.00 85.19 114 LYS A O 1
ATOM 932 N N . ILE A 1 115 ? 0.048 -9.004 2.040 1.00 88.12 115 ILE A N 1
ATOM 933 C CA . ILE A 1 115 ? -0.610 -8.844 0.742 1.00 88.12 115 ILE A CA 1
ATOM 934 C C . ILE A 1 115 ? 0.394 -9.296 -0.316 1.00 88.12 115 ILE A C 1
ATOM 936 O O . ILE A 1 115 ? 1.537 -8.861 -0.303 1.00 88.12 115 ILE A O 1
ATOM 940 N N . ASP A 1 116 ? -0.033 -10.220 -1.172 1.00 88.00 116 ASP A N 1
ATOM 941 C CA . ASP A 1 116 ? 0.815 -10.829 -2.194 1.00 88.00 116 ASP A CA 1
ATOM 942 C C . ASP A 1 116 ? 0.921 -9.894 -3.408 1.00 88.00 116 ASP A C 1
ATOM 944 O O . ASP A 1 116 ? 0.177 -9.999 -4.388 1.00 88.00 116 ASP A O 1
ATOM 948 N N . THR A 1 117 ? 1.775 -8.884 -3.263 1.00 89.94 117 THR A N 1
ATOM 949 C CA . THR A 1 117 ? 2.063 -7.845 -4.253 1.00 89.94 117 THR A CA 1
ATOM 950 C C . THR A 1 117 ? 3.565 -7.741 -4.485 1.00 89.94 117 THR A C 1
ATOM 952 O O . THR A 1 117 ? 4.371 -8.108 -3.635 1.00 89.94 117 THR A O 1
ATOM 955 N N . LEU A 1 118 ? 3.964 -7.173 -5.627 1.00 90.12 118 LEU A N 1
ATOM 956 C CA . LEU A 1 118 ? 5.381 -6.996 -5.979 1.00 90.12 118 LEU A CA 1
ATOM 957 C C . LEU A 1 118 ? 6.139 -6.025 -5.057 1.00 90.12 118 LEU A C 1
ATOM 959 O O . LEU A 1 118 ? 7.346 -5.886 -5.206 1.00 90.12 118 LEU A O 1
ATOM 963 N N . THR A 1 119 ? 5.455 -5.358 -4.134 1.00 92.94 119 THR A N 1
ATOM 964 C CA . THR A 1 119 ? 5.997 -4.496 -3.077 1.00 92.94 119 THR A CA 1
ATOM 965 C C . THR A 1 119 ? 5.146 -4.672 -1.825 1.00 92.94 119 THR A C 1
ATOM 967 O O . THR A 1 119 ? 3.959 -4.993 -1.919 1.00 92.94 119 THR A O 1
ATOM 970 N N . ASN A 1 120 ? 5.752 -4.475 -0.660 1.00 95.06 120 ASN A N 1
ATOM 971 C CA . ASN A 1 120 ? 5.066 -4.359 0.621 1.00 95.06 120 ASN A CA 1
ATOM 972 C C . ASN A 1 120 ? 4.956 -2.902 1.085 1.00 95.06 120 ASN A C 1
ATOM 974 O O . ASN A 1 120 ? 4.284 -2.638 2.074 1.00 95.06 120 ASN A O 1
ATOM 978 N N . GLU A 1 121 ? 5.605 -1.957 0.418 1.00 94.25 121 GLU A N 1
ATOM 979 C CA . GLU A 1 121 ? 5.600 -0.551 0.788 1.00 94.25 121 GLU A CA 1
ATOM 980 C C . GLU A 1 121 ? 4.576 0.206 -0.053 1.00 94.25 121 GLU A C 1
ATOM 982 O O . GLU A 1 121 ? 4.506 0.029 -1.264 1.00 94.25 121 GLU A O 1
ATOM 987 N N . PHE A 1 122 ? 3.773 1.047 0.589 1.00 95.50 122 PHE A N 1
ATOM 988 C CA . PHE A 1 122 ? 2.738 1.844 -0.049 1.00 95.50 122 PHE A CA 1
ATOM 989 C C . PHE A 1 122 ? 2.656 3.237 0.563 1.00 95.50 122 PHE A C 1
ATOM 991 O O . PHE A 1 122 ? 3.095 3.476 1.686 1.00 95.50 122 PHE A O 1
ATOM 998 N N . TYR A 1 123 ? 2.024 4.139 -0.175 1.00 95.75 123 TYR A N 1
ATOM 999 C CA . TYR A 1 123 ? 1.820 5.527 0.208 1.00 95.75 123 TYR A CA 1
ATOM 1000 C C . TYR A 1 123 ? 0.351 5.899 0.032 1.00 95.75 123 TYR A C 1
ATOM 1002 O O . TYR A 1 123 ? -0.321 5.399 -0.880 1.00 95.75 123 TYR A O 1
ATOM 1010 N N . LEU A 1 124 ? -0.146 6.800 0.877 1.00 95.56 124 LEU A N 1
ATOM 1011 C CA . LEU A 1 124 ? -1.506 7.312 0.774 1.00 95.56 124 LEU A CA 1
ATOM 1012 C C . LEU A 1 124 ? -1.659 8.141 -0.501 1.00 95.56 124 LEU A C 1
ATOM 1014 O O . LEU A 1 124 ? -1.041 9.198 -0.647 1.00 95.56 124 LEU A O 1
ATOM 1018 N N . LEU A 1 125 ? -2.507 7.663 -1.412 1.00 94.31 125 LEU A N 1
ATOM 1019 C CA . LEU A 1 125 ? -2.875 8.381 -2.630 1.00 94.31 125 LEU A CA 1
ATOM 1020 C C . LEU A 1 125 ? -4.217 9.094 -2.478 1.00 94.31 125 LEU A C 1
ATOM 1022 O O . LEU A 1 125 ? -4.371 10.223 -2.938 1.00 94.31 125 LEU A O 1
ATOM 1026 N N . HIS A 1 126 ? -5.191 8.416 -1.875 1.00 93.12 126 HIS A N 1
ATOM 1027 C CA . HIS A 1 126 ? -6.557 8.906 -1.765 1.00 93.12 126 HIS A CA 1
ATOM 1028 C C . HIS A 1 126 ? -7.176 8.469 -0.441 1.00 93.12 126 HIS A C 1
ATOM 1030 O O . HIS A 1 126 ? -7.040 7.308 -0.056 1.00 93.12 126 HIS A O 1
ATOM 1036 N N . LEU A 1 127 ? -7.867 9.398 0.220 1.00 94.06 127 LEU A N 1
ATOM 1037 C CA . LEU A 1 127 ? -8.687 9.144 1.401 1.00 94.06 127 LEU A CA 1
ATOM 1038 C C . LEU A 1 127 ? -9.881 10.097 1.395 1.00 94.06 127 LEU A C 1
ATOM 1040 O O . LEU A 1 127 ? -9.742 11.269 1.752 1.00 94.06 127 LEU A O 1
ATOM 1044 N N . ARG A 1 128 ? -11.038 9.616 0.948 1.00 89.81 128 ARG A N 1
ATOM 1045 C CA . ARG A 1 128 ? -12.280 10.395 0.895 1.00 89.81 128 ARG A CA 1
ATOM 1046 C C . ARG A 1 128 ? -13.469 9.450 0.751 1.00 89.81 128 ARG A C 1
ATOM 1048 O O . ARG A 1 128 ? -13.314 8.393 0.156 1.00 89.81 128 ARG A O 1
ATOM 1055 N N . ASN A 1 129 ? -14.645 9.854 1.238 1.00 84.50 129 ASN A N 1
ATOM 1056 C CA . ASN A 1 129 ? -15.920 9.163 0.997 1.00 84.50 129 ASN A CA 1
ATOM 1057 C C . ASN A 1 129 ? -15.824 7.645 1.220 1.00 84.50 129 ASN A C 1
ATOM 1059 O O . ASN A 1 129 ? -16.105 6.876 0.303 1.00 84.50 129 ASN A O 1
ATOM 1063 N N . ASP A 1 130 ? -15.357 7.219 2.397 1.00 88.06 130 ASP A N 1
ATOM 1064 C CA . ASP A 1 130 ? -15.251 5.795 2.742 1.00 88.06 130 ASP A CA 1
ATOM 1065 C C . ASP A 1 130 ? -14.307 4.967 1.853 1.00 88.06 130 ASP A C 1
ATOM 1067 O O . ASP A 1 130 ? -14.286 3.738 1.930 1.00 88.06 130 ASP A O 1
ATOM 1071 N N . GLN A 1 131 ? -13.477 5.630 1.044 1.00 92.12 131 GLN A N 1
ATOM 1072 C CA . GLN A 1 131 ? -12.483 5.016 0.175 1.00 92.12 131 GLN A CA 1
ATOM 1073 C C . GLN A 1 131 ? -11.066 5.400 0.573 1.00 92.12 131 GLN A C 1
ATOM 1075 O O . GLN A 1 131 ? -10.752 6.554 0.872 1.00 92.12 131 GLN A O 1
ATOM 1080 N N . LEU A 1 132 ? -10.196 4.401 0.498 1.00 95.56 132 LEU A N 1
ATOM 1081 C CA . LEU A 1 132 ? -8.773 4.496 0.750 1.00 95.56 132 LEU A CA 1
ATOM 1082 C C . LEU A 1 132 ? -8.028 3.830 -0.406 1.00 95.56 132 LEU A C 1
ATOM 1084 O O . LEU A 1 132 ? -8.236 2.652 -0.701 1.00 95.56 132 LEU A O 1
ATOM 1088 N N . ILE A 1 133 ? -7.127 4.577 -1.041 1.00 95.69 133 ILE A N 1
ATOM 1089 C CA . ILE A 1 133 ? -6.211 4.039 -2.047 1.00 95.69 133 ILE A CA 1
ATOM 1090 C C . ILE A 1 133 ? -4.784 4.207 -1.545 1.00 95.69 133 ILE A C 1
ATOM 1092 O O . ILE A 1 133 ? -4.307 5.330 -1.346 1.00 95.69 133 ILE A O 1
ATOM 1096 N N . LEU A 1 134 ? -4.107 3.074 -1.381 1.00 96.06 134 LEU A N 1
ATOM 1097 C CA . LEU A 1 134 ? -2.673 3.004 -1.134 1.00 96.06 134 LEU A CA 1
ATOM 1098 C C . LEU A 1 134 ? -1.976 2.593 -2.432 1.00 96.06 134 LEU A C 1
ATOM 1100 O O . LEU A 1 134 ? -2.445 1.689 -3.123 1.00 96.06 134 LEU A O 1
ATOM 1104 N N . ARG A 1 135 ? -0.874 3.254 -2.787 1.00 95.38 135 ARG A N 1
ATOM 1105 C CA . ARG A 1 135 ? -0.181 3.027 -4.065 1.00 95.38 135 ARG A CA 1
ATOM 1106 C C . ARG A 1 135 ? 1.325 2.896 -3.876 1.00 95.38 135 ARG A C 1
ATOM 1108 O O . ARG A 1 135 ? 1.872 3.523 -2.973 1.00 95.38 135 ARG A O 1
ATOM 1115 N N . ASN A 1 136 ? 1.972 2.131 -4.752 1.00 95.06 136 ASN A N 1
ATOM 1116 C CA . ASN A 1 136 ? 3.414 2.176 -5.005 1.00 95.06 136 ASN A CA 1
ATOM 1117 C C . ASN A 1 136 ? 3.730 1.924 -6.487 1.00 95.06 136 ASN A C 1
ATOM 1119 O O . ASN A 1 136 ? 3.000 1.179 -7.143 1.00 95.06 136 ASN A O 1
ATOM 1123 N N . ASP A 1 137 ? 4.797 2.536 -7.004 1.00 93.38 137 ASP A N 1
ATOM 1124 C CA . ASP A 1 137 ? 5.294 2.276 -8.358 1.00 93.38 137 ASP A CA 1
ATOM 1125 C C . ASP A 1 137 ? 6.606 1.478 -8.254 1.00 93.38 137 ASP A C 1
ATOM 1127 O O . ASP A 1 137 ? 7.526 1.847 -7.520 1.00 93.38 137 ASP A O 1
ATOM 1131 N N . VAL A 1 138 ? 6.691 0.384 -9.008 1.00 94.38 138 VAL A N 1
ATOM 1132 C CA . VAL A 1 138 ? 7.840 -0.522 -9.083 1.00 94.38 138 VAL A CA 1
ATOM 1133 C C . VAL A 1 138 ? 8.458 -0.435 -10.474 1.00 94.38 138 VAL A C 1
ATOM 1135 O O . VAL A 1 138 ? 7.782 -0.611 -11.489 1.00 94.38 138 VAL A O 1
ATOM 1138 N N . TYR A 1 139 ? 9.761 -0.199 -10.519 1.00 92.94 139 TYR A N 1
ATOM 1139 C CA . TYR A 1 139 ? 10.553 -0.035 -11.730 1.00 92.94 139 TYR A CA 1
ATOM 1140 C C . TYR A 1 139 ? 11.511 -1.210 -11.862 1.00 92.94 139 TYR A C 1
ATOM 1142 O O . TYR A 1 139 ? 12.146 -1.610 -10.887 1.00 92.94 139 TYR A O 1
ATOM 1150 N N . PHE A 1 140 ? 11.647 -1.721 -13.078 1.00 91.75 140 PHE A N 1
ATOM 1151 C CA . PHE A 1 140 ? 12.689 -2.671 -13.439 1.00 91.75 140 PHE A CA 1
ATOM 1152 C C . PHE A 1 140 ? 13.655 -1.966 -14.380 1.00 91.75 140 PHE A C 1
ATOM 1154 O O . PHE A 1 140 ? 13.246 -1.455 -15.428 1.00 91.75 140 PHE A O 1
ATOM 1161 N N . ILE A 1 141 ? 14.922 -1.912 -13.985 1.00 90.50 141 ILE A N 1
ATOM 1162 C CA . ILE A 1 141 ? 15.987 -1.204 -14.687 1.00 90.50 141 ILE A CA 1
ATOM 1163 C C . ILE A 1 141 ? 17.003 -2.223 -15.181 1.00 90.50 141 ILE A C 1
ATOM 1165 O O . ILE A 1 141 ? 17.474 -3.060 -14.417 1.00 90.50 141 ILE A O 1
ATOM 1169 N N . LYS A 1 142 ? 17.372 -2.126 -16.455 1.00 91.44 142 LYS A N 1
ATOM 1170 C CA . LYS A 1 142 ? 18.476 -2.877 -17.050 1.00 91.44 142 LYS A CA 1
ATOM 1171 C C . LYS A 1 142 ? 19.349 -1.899 -17.819 1.00 91.44 142 LYS A C 1
ATOM 1173 O O . LYS A 1 142 ? 18.818 -1.065 -18.546 1.00 91.44 142 LYS A O 1
ATOM 1178 N N . GLU A 1 143 ? 20.668 -1.959 -17.634 1.00 88.06 143 GLU A N 1
ATOM 1179 C CA . GLU A 1 143 ? 21.617 -1.077 -18.344 1.00 88.06 143 GLU A CA 1
ATOM 1180 C C . GLU A 1 143 ? 21.241 0.416 -18.228 1.00 88.06 143 GLU A C 1
ATOM 1182 O O . GLU A 1 143 ? 21.254 1.168 -19.200 1.00 88.06 143 GLU A O 1
ATOM 1187 N N . ARG A 1 144 ? 20.844 0.845 -17.018 1.00 84.69 144 ARG A N 1
ATOM 1188 C CA . ARG A 1 144 ? 20.374 2.213 -16.707 1.00 84.69 144 ARG A CA 1
ATOM 1189 C C . ARG A 1 144 ? 19.094 2.652 -17.442 1.00 84.69 144 ARG A C 1
ATOM 1191 O O . ARG A 1 144 ? 18.695 3.806 -17.311 1.00 84.69 144 ARG A O 1
ATOM 1198 N N . LYS A 1 145 ? 18.418 1.757 -18.167 1.00 87.19 145 LYS A N 1
ATOM 1199 C CA . LYS A 1 145 ? 17.138 2.013 -18.841 1.00 87.19 145 LYS A CA 1
ATOM 1200 C C . LYS A 1 145 ? 15.990 1.352 -18.087 1.00 87.19 145 LYS A C 1
ATOM 1202 O O . LYS A 1 145 ? 16.092 0.202 -17.664 1.00 87.19 145 LYS A O 1
ATOM 1207 N N . ASN A 1 146 ? 14.876 2.068 -17.953 1.00 87.44 146 ASN A N 1
ATOM 1208 C CA . ASN A 1 146 ? 13.630 1.491 -17.454 1.00 87.44 146 ASN A CA 1
ATOM 1209 C C . ASN A 1 146 ? 13.072 0.531 -18.510 1.00 87.44 146 ASN A C 1
ATOM 1211 O O . ASN A 1 146 ? 12.690 0.972 -19.591 1.00 87.44 146 ASN A O 1
ATOM 1215 N N . ILE A 1 147 ? 13.013 -0.761 -18.192 1.00 91.31 147 ILE A N 1
ATOM 1216 C CA . ILE A 1 147 ? 12.441 -1.784 -19.080 1.00 91.31 147 ILE A CA 1
ATOM 1217 C C . ILE A 1 147 ? 10.986 -2.103 -18.734 1.00 91.31 147 ILE A C 1
ATOM 1219 O O . ILE A 1 147 ? 10.243 -2.594 -19.577 1.00 91.31 147 ILE A O 1
ATOM 1223 N N . LYS A 1 148 ? 10.568 -1.833 -17.492 1.00 91.75 148 LYS A N 1
ATOM 1224 C CA . LYS A 1 148 ? 9.190 -2.037 -17.044 1.00 91.75 148 LYS A CA 1
ATOM 1225 C C . LYS A 1 148 ? 8.864 -1.095 -15.897 1.00 91.75 148 LYS A C 1
ATOM 1227 O O . LYS A 1 148 ? 9.678 -0.915 -14.991 1.00 91.75 148 LYS A O 1
ATOM 1232 N N . ARG A 1 149 ? 7.665 -0.518 -15.925 1.00 93.06 149 ARG A N 1
ATOM 1233 C CA . ARG A 1 149 ? 7.160 0.378 -14.884 1.00 93.06 149 ARG A CA 1
ATOM 1234 C C . ARG A 1 149 ? 5.756 -0.057 -14.489 1.00 93.06 149 ARG A C 1
ATOM 1236 O O . ARG A 1 149 ? 4.836 0.010 -15.298 1.00 93.06 149 ARG A O 1
ATOM 1243 N N . LEU A 1 150 ? 5.610 -0.524 -13.256 1.00 94.88 150 LEU A N 1
ATOM 1244 C CA . LEU A 1 150 ? 4.365 -1.066 -12.735 1.00 94.88 150 LEU A CA 1
ATOM 1245 C C . LEU A 1 150 ? 3.810 -0.180 -11.633 1.00 94.88 150 LEU A C 1
ATOM 1247 O O . LEU A 1 150 ? 4.461 0.016 -10.615 1.00 94.88 150 LEU A O 1
ATOM 1251 N N . LYS A 1 151 ? 2.575 0.283 -11.797 1.00 94.62 151 LYS A N 1
ATOM 1252 C CA . LYS A 1 151 ? 1.810 0.930 -10.729 1.00 94.62 151 LYS A CA 1
ATOM 1253 C C . LYS A 1 151 ? 0.988 -0.116 -10.002 1.00 94.62 151 LYS A C 1
ATOM 1255 O O . LYS A 1 151 ? 0.218 -0.825 -10.644 1.00 94.62 151 LYS A O 1
ATOM 1260 N N . ILE A 1 152 ? 1.101 -0.180 -8.686 1.00 95.31 152 ILE A N 1
ATOM 1261 C CA . ILE A 1 152 ? 0.382 -1.133 -7.840 1.00 95.31 152 ILE A CA 1
ATOM 1262 C C . ILE A 1 152 ? -0.528 -0.340 -6.912 1.00 95.31 152 ILE A C 1
ATOM 1264 O O . ILE A 1 152 ? -0.062 0.511 -6.157 1.00 95.31 152 ILE A O 1
ATOM 1268 N N . GLU A 1 153 ? -1.826 -0.613 -6.968 1.00 95.62 153 GLU A N 1
ATOM 1269 C CA . GLU A 1 153 ? -2.843 0.060 -6.158 1.00 95.62 153 GLU A CA 1
ATOM 1270 C C . GLU A 1 153 ? -3.585 -0.957 -5.295 1.00 95.62 153 GLU A C 1
ATOM 1272 O O . GLU A 1 153 ? -4.114 -1.943 -5.809 1.00 95.62 153 GLU A O 1
ATOM 1277 N N . LEU A 1 154 ? -3.665 -0.687 -3.993 1.00 96.44 154 LEU A N 1
ATOM 1278 C CA . LEU A 1 154 ? -4.589 -1.337 -3.073 1.00 96.44 154 LEU A CA 1
ATOM 1279 C C . LEU A 1 154 ? -5.823 -0.451 -2.940 1.00 96.44 154 LEU A C 1
ATOM 1281 O O . LEU A 1 154 ? -5.709 0.714 -2.561 1.00 96.44 154 LEU A O 1
ATOM 1285 N N . ASN A 1 155 ? -6.994 -1.006 -3.233 1.00 95.62 155 ASN A N 1
ATOM 1286 C CA . ASN A 1 155 ? -8.260 -0.302 -3.100 1.00 95.62 155 ASN A CA 1
ATOM 1287 C C . ASN A 1 155 ? -9.023 -0.869 -1.901 1.00 95.62 155 ASN A C 1
ATOM 1289 O O . ASN A 1 155 ? -9.392 -2.051 -1.873 1.00 95.62 155 ASN A O 1
ATOM 1293 N N . LEU A 1 156 ? -9.209 -0.019 -0.898 1.00 95.62 156 LEU A N 1
ATOM 1294 C CA . LEU A 1 156 ? -9.877 -0.346 0.342 1.00 95.62 156 LEU A CA 1
ATOM 1295 C C . LEU A 1 156 ? -11.086 0.557 0.550 1.00 95.62 156 LEU A C 1
ATOM 1297 O O . LEU A 1 156 ? -11.119 1.705 0.109 1.00 95.62 156 LEU A O 1
ATOM 1301 N N . SER A 1 157 ? -12.057 0.043 1.289 1.00 93.50 157 SER A N 1
ATOM 1302 C CA . SER A 1 157 ? -13.236 0.810 1.664 1.00 93.50 157 SER A CA 1
ATOM 1303 C C . SER A 1 157 ? -13.784 0.371 3.008 1.00 93.50 157 SER A C 1
ATOM 1305 O O . SER A 1 157 ? -13.648 -0.801 3.366 1.00 93.50 157 SER A O 1
ATOM 1307 N N . THR A 1 158 ? -14.504 1.239 3.699 1.00 89.81 158 THR A N 1
ATOM 1308 C CA . THR A 1 158 ? -15.375 0.803 4.797 1.00 89.81 158 THR A CA 1
ATOM 1309 C C . THR A 1 158 ? -16.598 0.056 4.221 1.00 89.81 158 THR A C 1
ATOM 1311 O O . THR A 1 158 ? -16.850 0.061 3.009 1.00 89.81 158 THR A O 1
ATOM 1314 N N . ASP A 1 159 ? -17.322 -0.708 5.042 1.00 70.69 159 ASP A N 1
ATOM 1315 C CA . ASP A 1 159 ? -18.468 -1.521 4.586 1.00 70.69 159 ASP A CA 1
ATOM 1316 C C . ASP A 1 159 ? -19.731 -0.695 4.251 1.00 70.69 159 ASP A C 1
ATOM 1318 O O . ASP A 1 159 ? -20.765 -1.258 3.904 1.00 70.69 159 ASP A O 1
ATOM 1322 N N . THR A 1 160 ? -19.644 0.639 4.262 1.00 54.28 160 THR A N 1
ATOM 1323 C CA . THR A 1 160 ? -20.716 1.566 3.856 1.00 54.28 160 THR A CA 1
ATOM 1324 C C . THR A 1 160 ? -20.833 1.778 2.340 1.00 54.28 160 THR A C 1
ATOM 1326 O O . THR A 1 160 ? -21.757 2.464 1.899 1.00 54.28 160 THR A O 1
ATOM 1329 N N . LEU A 1 161 ? -19.978 1.167 1.506 1.00 47.81 161 LEU A N 1
ATOM 1330 C CA . LEU A 1 161 ? -20.122 1.245 0.045 1.00 47.81 161 LEU A CA 1
ATOM 1331 C C . LEU A 1 161 ? -21.356 0.475 -0.460 1.00 47.81 161 LEU A C 1
ATOM 1333 O O . LEU A 1 161 ? -21.3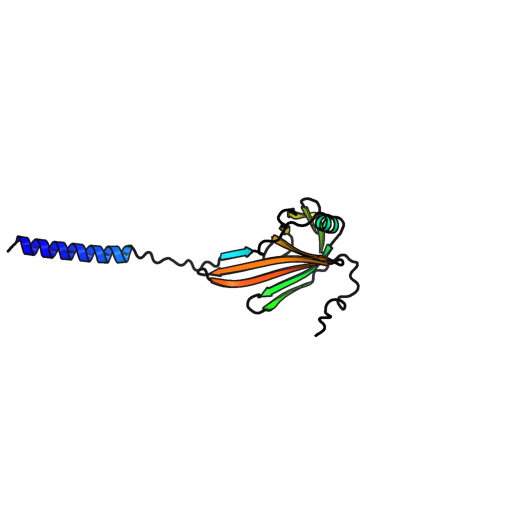06 -0.725 -0.741 1.00 47.81 161 LEU A O 1
ATOM 1337 N N . LYS A 1 162 ? -22.451 1.216 -0.662 1.00 42.41 162 LYS A N 1
ATOM 1338 C CA . LYS A 1 162 ? -23.532 0.873 -1.593 1.00 42.41 162 LYS A CA 1
ATOM 1339 C C . LYS A 1 162 ? -22.936 0.779 -3.009 1.00 42.41 162 LYS A C 1
ATOM 1341 O O . LYS A 1 162 ? -22.404 1.757 -3.501 1.00 42.41 162 LYS A O 1
ATOM 1346 N N . ASN A 1 163 ? -22.995 -0.411 -3.613 1.00 37.88 163 ASN A N 1
ATOM 1347 C CA . ASN A 1 163 ? -22.802 -0.760 -5.033 1.00 37.88 163 ASN A CA 1
ATOM 1348 C C . ASN A 1 163 ? -21.709 -0.045 -5.875 1.00 37.88 163 ASN A C 1
ATOM 1350 O O . ASN A 1 163 ? -21.725 1.154 -6.113 1.00 37.88 163 ASN A O 1
ATOM 1354 N N . ASN A 1 164 ? -20.864 -0.854 -6.532 1.00 45.28 164 ASN A N 1
ATOM 1355 C CA . ASN A 1 164 ? -19.826 -0.482 -7.520 1.00 45.28 164 ASN A CA 1
ATOM 1356 C C . ASN A 1 164 ? -20.272 0.410 -8.715 1.00 45.28 164 ASN A C 1
ATOM 1358 O O . ASN A 1 164 ? -19.431 0.743 -9.549 1.00 45.28 164 ASN A O 1
ATOM 1362 N N . LYS A 1 165 ? -21.559 0.762 -8.855 1.00 47.72 165 LYS A N 1
ATOM 1363 C CA . LYS A 1 165 ? -22.088 1.522 -10.003 1.00 47.72 165 LYS A CA 1
ATOM 1364 C C . LYS A 1 165 ? -21.870 3.037 -9.901 1.00 47.72 165 LYS A C 1
ATOM 1366 O O . LYS A 1 165 ? -21.783 3.679 -10.941 1.00 47.72 165 LYS A O 1
ATOM 1371 N N . ASP A 1 166 ? -21.680 3.589 -8.703 1.00 41.34 166 ASP A N 1
ATOM 1372 C CA . ASP A 1 166 ? -21.607 5.050 -8.519 1.00 41.34 166 ASP A CA 1
ATOM 1373 C C . ASP A 1 166 ? -20.230 5.662 -8.851 1.00 41.34 166 ASP A C 1
ATOM 1375 O O . ASP A 1 166 ? -20.069 6.879 -8.835 1.00 41.34 166 ASP A O 1
ATOM 1379 N N . PHE A 1 167 ? -19.228 4.844 -9.197 1.00 43.81 167 PHE A N 1
ATOM 1380 C CA . PHE A 1 167 ? -17.838 5.302 -9.364 1.00 43.81 167 PHE A CA 1
ATOM 1381 C C . PHE A 1 167 ? -17.333 5.347 -10.813 1.00 43.81 167 PHE A C 1
ATOM 1383 O O . PHE A 1 167 ? -16.270 5.910 -11.059 1.00 43.81 167 PHE A O 1
ATOM 1390 N N . TYR A 1 168 ? -18.082 4.802 -11.778 1.00 41.41 168 TYR A N 1
ATOM 1391 C CA . TYR A 1 168 ? -17.735 4.851 -13.208 1.00 41.41 168 TYR A CA 1
ATOM 1392 C C . TYR A 1 168 ? -18.637 5.796 -14.012 1.00 41.41 168 TYR A C 1
ATOM 1394 O O . TYR A 1 168 ?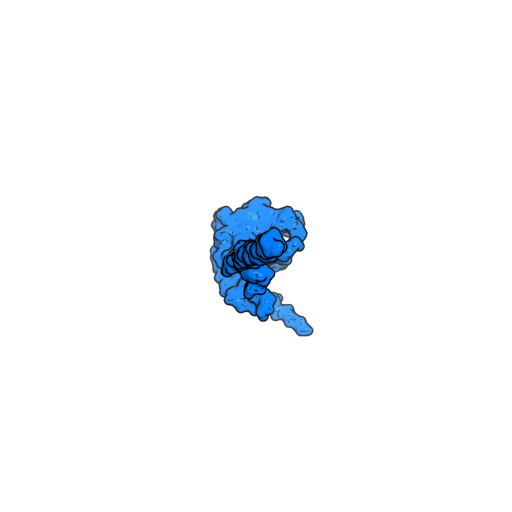 -18.878 5.564 -15.193 1.00 41.41 168 TYR A O 1
ATOM 1402 N N . LYS A 1 169 ? -19.118 6.886 -13.405 1.00 32.78 169 LYS A N 1
ATOM 1403 C CA . LYS A 1 169 ? -19.583 8.041 -14.179 1.00 32.78 169 LYS A CA 1
ATOM 1404 C C . LYS A 1 169 ? -18.396 8.976 -14.413 1.00 32.78 169 LYS A C 1
ATOM 1406 O O . LYS A 1 169 ? -18.161 9.914 -13.662 1.00 32.78 169 LYS A O 1
ATOM 1411 N N . ILE A 1 170 ? -17.603 8.655 -15.430 1.00 35.06 170 ILE A N 1
ATOM 1412 C CA . ILE A 1 170 ? -16.819 9.668 -16.136 1.00 35.06 170 ILE A CA 1
ATOM 1413 C C . ILE A 1 170 ? -17.804 10.227 -17.163 1.00 35.06 170 ILE A C 1
ATOM 1415 O O . ILE A 1 170 ? -18.150 9.532 -18.115 1.00 35.06 170 ILE A O 1
ATOM 1419 N N . GLU A 1 171 ? -18.363 11.404 -16.894 1.00 34.41 171 GLU A N 1
ATOM 1420 C CA . GLU A 1 171 ? -19.153 12.133 -17.890 1.00 34.41 171 GLU A CA 1
ATOM 1421 C C . GLU A 1 171 ? -18.172 12.754 -18.902 1.00 34.41 171 GLU A C 1
ATOM 1423 O O . GLU A 1 171 ? -17.123 13.265 -18.501 1.00 34.41 171 GLU A O 1
ATOM 1428 N N . TYR A 1 172 ? -18.478 12.573 -20.194 1.00 38.69 172 TYR A N 1
ATOM 1429 C CA . TYR A 1 172 ? -17.699 13.036 -21.350 1.00 38.69 172 TYR A CA 1
ATOM 1430 C C . TYR A 1 172 ? -17.666 14.560 -21.458 1.00 38.69 172 TYR A C 1
ATOM 1432 O O . TYR A 1 172 ? -18.709 15.185 -21.160 1.00 38.69 172 TYR A O 1
#